Protein AF-A0A131Y8B0-F1 (afdb_monomer)

Mean predicted aligned error: 11.12 Å

Secondary structure (DSSP, 8-state):
--------------PPTT--GGGS-SEEEETTEEEE---TTSPPB-TTT--BSS-GGG----EETTTTEESS-GGG----HHHHT-TTS--S-----

InterPro domains:
  IPR036875 Zinc finger, CCHC-type superfamily [SSF57756] (41-80)

Organism: Ixodes ricinus (NCBI:txid34613)

Radius of gyration: 18.19 Å; Cα contacts (8 Å, |Δi|>4): 81; chains: 1; bounding box: 45×32×54 Å

Solvent-accessible surface area (backbone atoms only — not comparable to full-atom values): 6867 Å² total; per-residue (Å²): 138,86,80,79,77,81,82,82,77,89,82,87,87,86,77,68,87,90,66,57,75,86,74,51,66,61,59,47,73,60,90,91,46,77,45,78,54,85,58,90,94,56,72,44,63,12,86,71,69,72,44,72,72,40,47,50,91,76,63,79,70,38,63,16,79,88,79,74,43,61,68,40,41,61,95,68,63,77,86,50,75,72,59,76,79,35,86,84,66,75,100,61,86,76,81,71,129

pLDDT: mean 76.83, std 16.52, range [38.53, 94.38]

Sequence (97 aa):
FDGVQSTTCIVRLVFREGLPLERLPHQLRFGKAKALVVVPGRSPICLRCHRTGHIRRVCRVPWCSEFGVFGHERDNCVSSYARTMGRGLLRSGVNCS

Structure (mmCIF, N/CA/C/O backbone):
data_AF-A0A131Y8B0-F1
#
_entry.id   AF-A0A131Y8B0-F1
#
loop_
_atom_site.group_PDB
_atom_site.id
_atom_site.type_symbol
_atom_site.label_atom_id
_atom_site.label_alt_id
_atom_site.label_comp_id
_atom_site.label_asym_id
_atom_site.label_entity_id
_atom_site.label_seq_id
_atom_site.pdbx_PDB_ins_code
_atom_site.Cartn_x
_atom_site.Cartn_y
_atom_site.Cartn_z
_atom_site.occupancy
_atom_site.B_iso_or_equiv
_atom_site.auth_seq_id
_atom_site.auth_comp_id
_atom_site.auth_asym_id
_atom_site.auth_atom_id
_atom_site.pdbx_PDB_model_num
ATOM 1 N N . PHE A 1 1 ? 0.739 -9.230 35.711 1.00 50.91 1 PHE A N 1
ATOM 2 C CA . PHE A 1 1 ? 0.353 -8.571 34.445 1.00 50.91 1 PHE A CA 1
ATOM 3 C C . PHE A 1 1 ? -0.898 -7.715 34.652 1.00 50.91 1 PHE A C 1
ATOM 5 O O . PHE A 1 1 ? -1.785 -7.701 33.810 1.00 50.91 1 PHE A O 1
ATOM 12 N N . ASP A 1 2 ? -0.963 -6.998 35.774 1.00 45.88 2 ASP A N 1
ATOM 13 C CA . ASP A 1 2 ? -2.119 -6.193 36.161 1.00 45.88 2 ASP A CA 1
ATOM 14 C C . ASP A 1 2 ? -1.858 -4.749 35.715 1.00 45.88 2 ASP A C 1
ATOM 16 O O . ASP A 1 2 ? -0.828 -4.183 36.082 1.00 45.88 2 ASP A O 1
ATOM 20 N N . GLY A 1 3 ? -2.715 -4.190 34.855 1.00 59.22 3 GLY A N 1
ATOM 21 C CA . GLY A 1 3 ? -2.649 -2.767 34.490 1.00 59.22 3 GLY A CA 1
ATOM 22 C C . GLY A 1 3 ? -2.288 -2.405 33.043 1.00 59.22 3 GLY A C 1
ATOM 23 O O . GLY A 1 3 ? -2.086 -1.224 32.764 1.00 59.22 3 GLY A O 1
ATOM 24 N N . VAL A 1 4 ? -2.251 -3.344 32.087 1.00 65.50 4 VAL A N 1
ATOM 25 C CA . VAL A 1 4 ? -2.266 -2.951 30.661 1.00 65.50 4 VAL A CA 1
ATOM 26 C C . VAL A 1 4 ? -3.697 -2.571 30.288 1.00 65.50 4 VAL A C 1
ATOM 28 O O . VAL A 1 4 ? -4.511 -3.426 29.944 1.00 65.50 4 VAL A O 1
ATOM 31 N N . GLN A 1 5 ? -4.018 -1.279 30.368 1.00 62.34 5 GLN A N 1
ATOM 32 C CA . GLN A 1 5 ? -5.256 -0.756 29.796 1.00 62.34 5 GLN A CA 1
ATOM 33 C C . GLN A 1 5 ? -5.272 -1.047 28.290 1.00 62.34 5 GLN A C 1
ATOM 35 O O . GLN A 1 5 ? -4.462 -0.509 27.534 1.00 62.34 5 GLN A O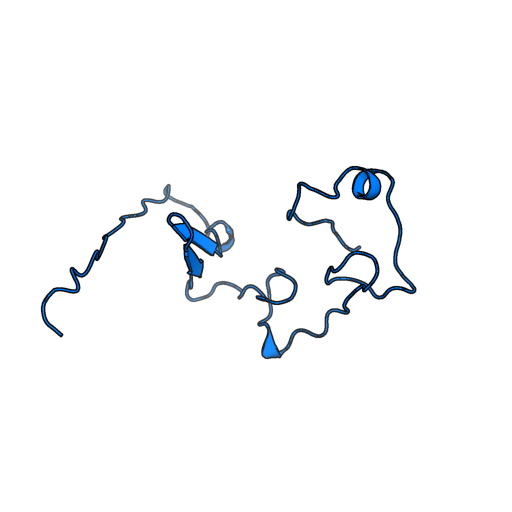 1
ATOM 40 N N . SER A 1 6 ? -6.185 -1.913 27.844 1.00 62.31 6 SER A N 1
ATOM 41 C CA . SER A 1 6 ? -6.443 -2.089 26.414 1.00 62.31 6 SER A CA 1
ATOM 42 C C . SER A 1 6 ? -7.103 -0.826 25.872 1.00 62.31 6 SER A C 1
ATOM 44 O O . SER A 1 6 ? -8.259 -0.540 26.163 1.00 62.31 6 SER A O 1
ATOM 46 N N . THR A 1 7 ? -6.372 -0.073 25.055 1.00 73.38 7 THR A N 1
ATOM 47 C CA . THR A 1 7 ? -6.841 1.148 24.383 1.00 73.38 7 THR A CA 1
ATOM 48 C C . THR A 1 7 ? -7.597 0.824 23.090 1.00 73.38 7 THR A C 1
ATOM 50 O O . THR A 1 7 ? -7.371 1.438 22.044 1.00 73.38 7 THR A O 1
ATOM 53 N N . THR A 1 8 ? -8.477 -0.181 23.124 1.00 76.69 8 THR A N 1
ATOM 54 C CA . THR A 1 8 ? -9.222 -0.618 21.937 1.00 76.69 8 THR A CA 1
ATOM 55 C C . THR A 1 8 ? -10.145 0.507 21.466 1.00 76.69 8 THR A C 1
ATOM 57 O O . THR A 1 8 ? -11.127 0.839 22.122 1.00 76.69 8 THR A O 1
ATOM 60 N N . CYS A 1 9 ? -9.827 1.098 20.314 1.00 72.62 9 CYS A N 1
ATOM 61 C CA . CYS A 1 9 ? -10.625 2.134 19.665 1.00 72.62 9 CYS A CA 1
ATOM 62 C C . CYS A 1 9 ? -11.395 1.528 18.488 1.00 72.62 9 CYS A C 1
ATOM 64 O O . CYS A 1 9 ? -10.798 0.920 17.597 1.00 72.62 9 CYS A O 1
ATOM 66 N N . ILE A 1 10 ? -12.716 1.707 18.474 1.00 81.50 10 ILE A N 1
ATOM 67 C CA . ILE A 1 10 ? -13.574 1.295 17.361 1.00 81.50 10 ILE A CA 1
ATOM 68 C C . ILE A 1 10 ? -13.793 2.506 16.455 1.00 81.50 10 ILE A C 1
ATOM 70 O O . ILE A 1 10 ? -14.295 3.539 16.893 1.00 81.50 10 ILE A O 1
ATOM 74 N N . VAL A 1 11 ? -13.451 2.369 15.175 1.00 80.12 11 VAL A N 1
ATOM 75 C CA . VAL A 1 11 ? -13.651 3.413 14.162 1.00 80.12 11 VAL A CA 1
ATOM 76 C C . VAL A 1 11 ? -14.667 2.923 13.137 1.00 80.12 11 VAL A C 1
ATOM 78 O O . VAL A 1 11 ? -14.487 1.860 12.545 1.00 80.12 11 VAL A O 1
ATOM 81 N N . ARG A 1 12 ? -15.719 3.712 12.887 1.00 87.44 12 ARG A N 1
ATOM 82 C CA . ARG A 1 12 ? -16.676 3.463 11.800 1.00 87.44 12 ARG A CA 1
ATOM 83 C C . ARG A 1 12 ? -16.339 4.355 10.611 1.00 87.44 12 ARG A C 1
ATOM 85 O O . ARG A 1 12 ? -16.426 5.575 10.707 1.00 87.44 12 ARG A O 1
ATOM 92 N N . LEU A 1 13 ? -15.967 3.741 9.493 1.00 83.62 13 LEU A N 1
ATOM 93 C CA . LEU A 1 13 ? -15.727 4.437 8.230 1.00 83.62 13 LEU A CA 1
ATOM 94 C C . LEU A 1 13 ? -16.994 4.364 7.383 1.00 83.62 13 LEU A C 1
ATOM 96 O O . LEU A 1 13 ? -17.486 3.274 7.104 1.00 83.62 13 LEU A O 1
ATOM 100 N N . VAL A 1 14 ? -17.519 5.521 6.986 1.00 88.12 14 VAL A N 1
ATOM 101 C CA . VAL A 1 14 ? -18.686 5.619 6.104 1.00 88.12 14 VAL A CA 1
ATOM 102 C C . VAL A 1 14 ? -18.205 6.085 4.739 1.00 88.12 14 VAL A C 1
ATOM 104 O O . VAL A 1 14 ? -17.575 7.135 4.613 1.00 88.12 14 VAL A O 1
ATOM 107 N N . PHE A 1 15 ? -18.480 5.282 3.720 1.00 84.31 15 PHE A N 1
ATOM 108 C CA . PHE A 1 15 ? -18.158 5.589 2.335 1.00 84.31 15 PHE A CA 1
ATOM 109 C C . PHE A 1 15 ? -19.389 6.179 1.646 1.00 84.31 15 PHE A C 1
ATOM 111 O O . PHE A 1 15 ? -20.518 5.835 1.984 1.00 84.31 15 PHE A O 1
ATOM 118 N N . ARG A 1 16 ? -19.173 7.081 0.682 1.00 88.50 16 ARG A N 1
ATOM 119 C CA . ARG A 1 16 ? -20.246 7.542 -0.209 1.00 88.50 16 ARG A CA 1
ATOM 120 C C . ARG A 1 16 ? -20.779 6.368 -1.030 1.00 88.50 16 ARG A C 1
ATOM 122 O O . ARG A 1 16 ? -20.011 5.484 -1.414 1.00 88.50 16 ARG A O 1
ATOM 129 N N . GLU A 1 17 ? -22.072 6.399 -1.324 1.00 87.88 17 GLU A N 1
ATOM 130 C CA . GLU A 1 17 ? -22.709 5.422 -2.205 1.00 87.88 17 GLU A CA 1
ATOM 131 C C . GLU A 1 17 ? -22.055 5.411 -3.593 1.00 87.88 17 GLU A C 1
ATOM 133 O O . GLU A 1 17 ? -21.562 6.432 -4.080 1.00 87.88 17 GLU A O 1
ATOM 138 N N . GLY A 1 18 ? -22.005 4.229 -4.211 1.00 86.00 18 GLY A N 1
ATOM 139 C CA . GLY A 1 18 ? -21.418 4.043 -5.540 1.00 86.00 18 GLY A CA 1
ATOM 140 C C . GLY A 1 18 ? -19.889 4.145 -5.600 1.00 86.00 18 GLY A C 1
ATOM 141 O O . GLY A 1 18 ? -19.335 4.229 -6.694 1.00 86.00 18 GLY A O 1
ATOM 142 N N . LEU A 1 19 ? -19.176 4.144 -4.465 1.00 86.38 19 LEU A N 1
ATOM 143 C CA . LEU A 1 19 ? -17.714 4.080 -4.478 1.00 86.38 19 LEU A CA 1
ATOM 144 C C . LEU A 1 19 ? -17.232 2.692 -4.947 1.00 86.38 19 LEU A C 1
ATOM 146 O O . LEU A 1 19 ? -17.469 1.706 -4.249 1.00 86.38 19 LEU A O 1
ATOM 150 N N . PRO A 1 20 ? -16.518 2.599 -6.085 1.00 87.94 20 PRO A N 1
ATOM 151 C CA . PRO A 1 20 ? -15.965 1.337 -6.562 1.00 87.94 20 PRO A CA 1
ATOM 152 C C . PRO A 1 20 ? -14.836 0.852 -5.638 1.00 87.94 20 PRO A C 1
ATOM 154 O O . PRO A 1 20 ? -14.114 1.655 -5.031 1.00 87.94 20 PRO A O 1
ATOM 157 N N . LEU A 1 21 ? -14.659 -0.469 -5.546 1.00 85.06 21 LEU A N 1
ATOM 158 C CA . LEU A 1 21 ? -13.718 -1.122 -4.620 1.00 85.06 21 LEU A CA 1
ATOM 159 C C . 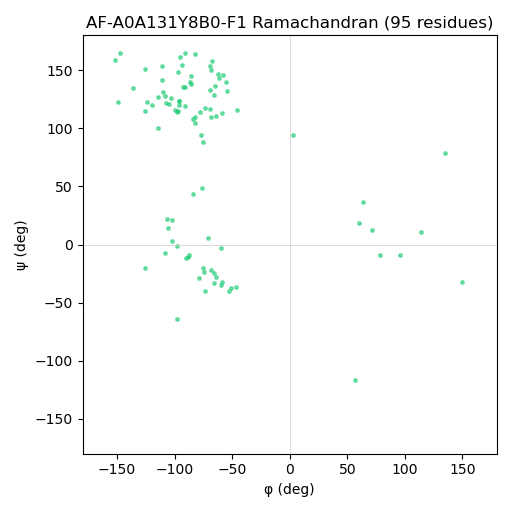LEU A 1 21 ? -12.271 -0.660 -4.846 1.00 85.06 21 LEU A C 1
ATOM 161 O O . LEU A 1 21 ? -11.476 -0.528 -3.913 1.00 85.06 21 LEU A O 1
ATOM 165 N N . GLU A 1 22 ? -11.941 -0.347 -6.091 1.00 84.94 22 GLU A N 1
ATOM 166 C CA . GLU A 1 22 ? -10.646 0.106 -6.586 1.00 84.94 22 GLU A CA 1
ATOM 167 C C . GLU A 1 22 ? -10.277 1.482 -6.031 1.00 84.94 22 GLU A C 1
ATOM 169 O O . GLU A 1 22 ? -9.088 1.790 -5.918 1.00 84.94 22 GLU A O 1
ATOM 174 N N . ARG A 1 23 ? -11.275 2.287 -5.643 1.00 87.06 23 ARG A N 1
ATOM 175 C CA . ARG A 1 23 ? -11.083 3.616 -5.045 1.00 87.06 23 ARG A CA 1
ATOM 176 C C . ARG A 1 23 ? -10.940 3.585 -3.528 1.00 87.06 23 ARG A C 1
ATOM 178 O O . ARG A 1 23 ? -10.539 4.596 -2.953 1.00 87.06 23 ARG A O 1
A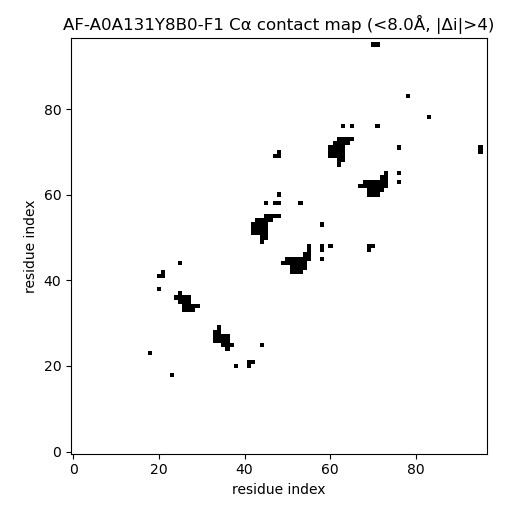TOM 185 N N . LEU A 1 24 ? -11.212 2.457 -2.870 1.00 88.44 24 LEU A N 1
ATOM 186 C CA . LEU A 1 24 ? -10.943 2.324 -1.438 1.00 88.44 24 LEU A CA 1
ATOM 187 C C . LEU A 1 24 ? -9.434 2.487 -1.181 1.00 88.44 24 LEU A C 1
ATOM 189 O O . LEU A 1 24 ? -8.618 2.024 -1.972 1.00 88.44 24 LEU A O 1
ATOM 193 N N . PRO A 1 25 ? -8.977 3.114 -0.096 1.00 88.75 25 PRO A N 1
ATOM 194 C CA . PRO A 1 25 ? -7.546 3.144 0.201 1.00 88.75 25 PRO A CA 1
ATOM 195 C C . PRO A 1 25 ? -7.044 1.721 0.495 1.00 88.75 25 PRO A C 1
ATOM 197 O O . PRO A 1 25 ? -7.699 0.983 1.217 1.00 88.75 25 PRO A O 1
ATOM 200 N N . HIS A 1 26 ? -5.888 1.314 -0.042 1.00 89.31 26 HIS A N 1
ATOM 201 C CA . HIS A 1 26 ? -5.269 0.024 0.325 1.00 89.31 26 HIS A CA 1
ATOM 202 C C . HIS A 1 26 ? -4.599 0.069 1.708 1.00 89.31 26 HIS A C 1
ATOM 204 O O . HIS A 1 26 ? -4.317 -0.968 2.309 1.00 89.31 26 HIS A O 1
ATOM 210 N N . GLN A 1 27 ? -4.291 1.275 2.191 1.00 89.62 27 GLN A N 1
ATOM 211 C CA . GLN A 1 27 ? -3.660 1.509 3.481 1.00 89.62 27 GLN A CA 1
ATOM 212 C C . GLN A 1 27 ? -4.351 2.673 4.182 1.00 89.62 27 GLN A C 1
ATOM 214 O O . GLN A 1 27 ? -4.575 3.721 3.579 1.00 89.62 27 GLN A O 1
ATOM 219 N N . LEU A 1 28 ? -4.631 2.498 5.465 1.00 89.69 28 LEU A N 1
ATOM 220 C CA . LEU A 1 28 ? -5.101 3.548 6.357 1.00 89.69 28 LEU A CA 1
ATOM 221 C C . LEU A 1 28 ? -4.008 3.872 7.370 1.00 89.69 28 LEU A C 1
ATOM 223 O O . LEU A 1 28 ? -3.163 3.030 7.686 1.00 89.69 28 LEU A O 1
ATOM 227 N N . ARG A 1 29 ? -4.019 5.101 7.882 1.00 87.81 29 ARG A N 1
ATOM 228 C CA . ARG A 1 29 ? -3.098 5.535 8.932 1.00 87.81 29 ARG A CA 1
ATOM 229 C C . ARG A 1 29 ? -3.894 5.970 10.155 1.00 87.81 29 ARG A C 1
ATOM 231 O O . ARG A 1 29 ? -4.677 6.909 10.067 1.00 87.81 29 ARG A O 1
ATOM 238 N N . PHE A 1 30 ? -3.651 5.307 11.280 1.00 85.50 30 PHE A N 1
ATOM 239 C CA . PHE A 1 30 ? -4.239 5.616 12.581 1.00 85.50 30 PHE A CA 1
ATOM 240 C C . PHE A 1 30 ? -3.118 6.081 13.511 1.00 85.50 30 P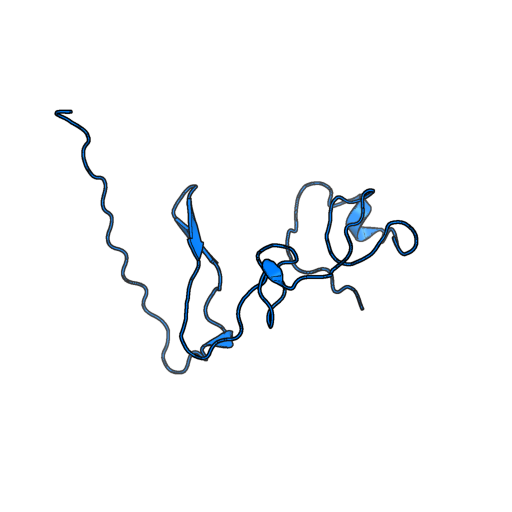HE A C 1
ATOM 242 O O . PHE A 1 30 ? -2.319 5.280 13.996 1.00 85.50 30 PHE A O 1
ATOM 249 N N . GLY A 1 31 ? -2.983 7.397 13.691 1.00 84.56 31 GLY A N 1
ATOM 250 C CA . GLY A 1 31 ? -1.829 7.977 14.381 1.00 84.56 31 GLY A CA 1
ATOM 251 C C . GLY A 1 31 ? -0.508 7.561 13.719 1.00 84.56 31 GLY A C 1
ATOM 252 O O . GLY A 1 31 ? -0.254 7.888 12.557 1.00 84.56 31 GLY A O 1
ATOM 253 N N . LYS A 1 32 ? 0.331 6.821 14.455 1.00 84.31 32 LYS A N 1
ATOM 254 C CA . LYS A 1 32 ? 1.605 6.268 13.954 1.00 84.31 32 LYS A CA 1
ATOM 255 C C . LYS A 1 32 ? 1.465 4.866 13.337 1.00 84.31 32 LYS A C 1
ATOM 257 O O . LYS A 1 32 ? 2.394 4.407 12.676 1.00 84.31 32 LYS A O 1
ATOM 262 N N . ALA A 1 33 ? 0.322 4.201 13.512 1.00 84.38 33 ALA A N 1
ATOM 263 C CA . ALA A 1 33 ? 0.073 2.863 12.990 1.00 84.38 33 ALA A CA 1
ATOM 264 C C . ALA A 1 33 ? -0.441 2.906 11.544 1.00 84.38 33 ALA A C 1
ATOM 266 O O . ALA A 1 33 ? -1.195 3.800 11.150 1.00 84.38 33 ALA A O 1
ATOM 267 N N . LYS A 1 34 ? -0.043 1.911 10.747 1.00 88.38 34 LYS A N 1
ATOM 268 C CA . LYS A 1 34 ? -0.576 1.674 9.402 1.00 88.38 34 LYS A CA 1
ATOM 269 C C . LYS A 1 34 ? -1.407 0.401 9.417 1.00 88.38 34 LYS A C 1
ATOM 271 O O . LYS A 1 34 ? -0.925 -0.628 9.879 1.00 88.38 34 LYS A O 1
ATOM 276 N N . ALA A 1 35 ? -2.612 0.474 8.874 1.00 88.06 35 ALA A N 1
ATOM 277 C CA . ALA A 1 35 ? -3.492 -0.669 8.681 1.00 88.06 35 ALA A CA 1
ATOM 278 C C . ALA A 1 35 ? -3.621 -0.970 7.185 1.00 88.06 35 ALA A C 1
ATOM 280 O O . ALA A 1 35 ? -3.676 -0.050 6.367 1.00 88.06 35 ALA A O 1
ATOM 281 N N . LEU A 1 36 ? -3.661 -2.251 6.828 1.00 89.69 36 LEU A N 1
ATOM 282 C CA . LEU A 1 36 ? -3.960 -2.688 5.466 1.00 89.69 36 LEU A CA 1
ATOM 283 C C . LEU A 1 36 ? -5.462 -2.906 5.333 1.00 89.69 36 LEU A C 1
ATOM 285 O O . LEU A 1 36 ? -6.080 -3.514 6.204 1.00 89.69 36 LEU A O 1
ATOM 289 N N . VAL A 1 37 ? -6.033 -2.423 4.236 1.00 89.50 37 VAL A N 1
ATOM 290 C CA . VAL A 1 37 ? -7.445 -2.633 3.917 1.00 89.50 37 VAL A CA 1
ATOM 291 C C . VAL A 1 37 ? -7.531 -3.801 2.946 1.00 89.50 37 VAL A C 1
ATOM 293 O O . VAL A 1 37 ? -7.039 -3.716 1.819 1.00 89.50 37 VAL A O 1
ATOM 296 N N . VAL A 1 38 ? -8.136 -4.897 3.396 1.00 87.25 38 VAL A N 1
ATOM 297 C CA . VAL A 1 38 ? -8.352 -6.099 2.587 1.00 87.25 38 VAL A CA 1
ATOM 298 C C . VAL A 1 38 ? -9.817 -6.141 2.183 1.00 87.25 38 VAL A C 1
ATOM 300 O O . VAL A 1 38 ? -10.699 -6.145 3.036 1.00 87.25 38 VAL A O 1
ATOM 303 N N . VAL A 1 39 ? -10.062 -6.146 0.876 1.00 88.44 39 VAL A N 1
ATOM 304 C CA . VAL A 1 39 ? -11.401 -6.171 0.285 1.00 88.44 39 VAL A CA 1
ATOM 305 C C . VAL A 1 39 ? -11.469 -7.379 -0.645 1.00 88.44 39 VAL A C 1
ATOM 307 O O . VAL A 1 39 ? -10.627 -7.473 -1.544 1.00 88.44 39 VAL A O 1
ATOM 310 N N . PRO A 1 40 ? -12.418 -8.309 -0.449 1.00 87.56 40 PRO A N 1
ATOM 311 C CA . PRO A 1 40 ? -12.601 -9.437 -1.356 1.00 87.56 40 PRO A CA 1
ATOM 312 C C . PRO A 1 40 ? -12.806 -8.973 -2.805 1.00 87.56 40 PRO A C 1
ATOM 314 O O . PRO A 1 40 ? -13.469 -7.970 -3.049 1.00 87.56 40 PRO A O 1
ATOM 317 N N . GLY A 1 41 ? -12.213 -9.682 -3.767 1.00 87.31 41 GLY A N 1
ATOM 318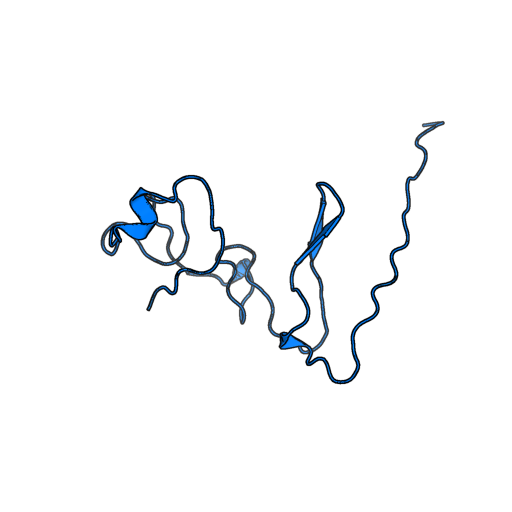 C CA . GLY A 1 41 ? -12.339 -9.373 -5.199 1.00 87.31 41 GLY A CA 1
ATOM 319 C C . GLY A 1 41 ? -11.474 -8.211 -5.705 1.00 87.31 41 GLY A C 1
ATOM 320 O O . GLY A 1 41 ? -11.346 -8.032 -6.913 1.00 87.31 41 GLY A O 1
ATOM 321 N N . ARG A 1 42 ? -10.817 -7.451 -4.820 1.00 90.88 42 ARG A N 1
ATOM 322 C CA . ARG A 1 42 ? -9.914 -6.369 -5.221 1.00 90.88 42 ARG A CA 1
ATOM 323 C C . ARG A 1 42 ? -8.496 -6.881 -5.479 1.00 90.88 42 ARG A C 1
ATOM 325 O O . ARG A 1 42 ? -7.954 -7.664 -4.701 1.00 90.88 42 ARG A O 1
ATOM 332 N N . SER A 1 43 ? -7.853 -6.358 -6.526 1.00 90.00 43 SER A N 1
ATOM 333 C CA . SER A 1 43 ? -6.430 -6.610 -6.787 1.00 90.00 43 SER A CA 1
ATOM 334 C C . SER A 1 43 ? -5.556 -6.245 -5.575 1.00 90.00 43 SER A C 1
ATOM 336 O O . SER A 1 43 ? -5.684 -5.139 -5.046 1.00 90.00 43 SER A O 1
ATOM 338 N N . PRO A 1 44 ? -4.631 -7.121 -5.143 1.00 88.94 44 PRO A N 1
ATOM 339 C CA . PRO A 1 44 ? -3.773 -6.846 -3.998 1.00 88.94 44 PRO A CA 1
ATOM 340 C C . PRO A 1 44 ? -2.757 -5.742 -4.308 1.00 88.94 44 PRO A C 1
ATOM 342 O O . PRO A 1 44 ? -2.330 -5.574 -5.452 1.00 88.94 44 PRO A O 1
ATOM 345 N N . ILE A 1 45 ? -2.316 -5.034 -3.264 1.00 90.50 45 ILE A N 1
ATOM 346 C CA . ILE A 1 45 ? -1.173 -4.122 -3.341 1.00 90.50 45 ILE A CA 1
ATOM 347 C C . ILE A 1 45 ? 0.119 -4.838 -2.939 1.00 90.50 45 ILE A C 1
ATOM 349 O O . ILE A 1 45 ? 0.203 -5.532 -1.921 1.00 90.50 45 ILE A O 1
ATOM 353 N N . CYS A 1 46 ? 1.172 -4.615 -3.711 1.00 91.56 46 CYS A N 1
ATOM 354 C CA . CYS A 1 46 ? 2.493 -5.108 -3.393 1.00 91.56 46 CYS A CA 1
ATOM 355 C C . CYS A 1 46 ? 3.140 -4.239 -2.310 1.00 91.56 46 CYS A C 1
ATOM 357 O O . CYS A 1 46 ? 3.522 -3.100 -2.556 1.00 91.56 46 CYS A O 1
ATOM 359 N N . LEU A 1 47 ? 3.381 -4.797 -1.123 1.00 88.12 47 LEU A N 1
ATOM 360 C CA . LEU A 1 47 ? 4.086 -4.099 -0.033 1.00 88.12 47 LEU A CA 1
ATOM 361 C C . LEU A 1 47 ? 5.597 -3.904 -0.287 1.00 88.12 47 LEU A C 1
ATOM 363 O O . LEU A 1 47 ? 6.332 -3.500 0.612 1.00 88.12 47 LEU A O 1
ATOM 367 N N . ARG A 1 48 ? 6.103 -4.270 -1.472 1.00 88.88 48 ARG A N 1
ATOM 368 C CA . ARG A 1 48 ? 7.481 -3.993 -1.907 1.00 88.88 48 ARG A CA 1
ATOM 369 C C . ARG A 1 48 ? 7.519 -2.752 -2.790 1.00 88.88 48 ARG A C 1
ATOM 371 O O . ARG A 1 48 ? 8.080 -1.746 -2.381 1.00 88.88 48 ARG A O 1
ATOM 378 N N . CYS A 1 49 ? 6.881 -2.806 -3.956 1.00 88.81 49 CYS A N 1
ATOM 379 C CA . CYS A 1 49 ? 6.907 -1.721 -4.942 1.00 88.81 49 CYS A CA 1
ATOM 380 C C . CYS A 1 49 ? 5.683 -0.791 -4.894 1.00 88.81 49 CYS A C 1
ATOM 382 O O . CYS A 1 49 ? 5.612 0.146 -5.680 1.00 88.81 49 CYS A O 1
ATOM 384 N N . HIS A 1 50 ? 4.718 -1.044 -4.004 1.00 87.12 50 HIS A N 1
ATOM 385 C CA . HIS A 1 50 ? 3.482 -0.266 -3.845 1.00 87.12 50 HIS A CA 1
ATOM 386 C C . HIS A 1 50 ? 2.570 -0.218 -5.092 1.00 87.12 50 HIS A C 1
ATOM 388 O O . HIS A 1 50 ? 1.679 0.624 -5.162 1.00 87.12 50 HIS A O 1
ATOM 394 N N . ARG A 1 51 ? 2.742 -1.139 -6.053 1.00 88.12 51 ARG A N 1
ATOM 395 C CA . ARG A 1 51 ? 1.857 -1.298 -7.227 1.00 88.12 51 ARG A CA 1
ATOM 396 C C . ARG A 1 51 ? 0.765 -2.342 -6.979 1.00 88.12 51 ARG A C 1
ATOM 398 O O . ARG A 1 51 ? 0.949 -3.241 -6.158 1.00 88.12 51 ARG A O 1
ATOM 405 N N . THR A 1 52 ? -0.357 -2.229 -7.683 1.00 89.56 52 THR A N 1
ATOM 406 C CA . THR A 1 52 ? -1.473 -3.185 -7.628 1.00 89.56 52 THR A CA 1
ATOM 407 C C . THR A 1 52 ? -1.230 -4.409 -8.520 1.00 89.56 52 THR A C 1
ATOM 409 O O . THR A 1 52 ? -0.345 -4.411 -9.376 1.00 89.56 52 THR A O 1
ATOM 412 N N . GLY A 1 53 ? -2.001 -5.473 -8.291 1.00 90.81 53 GLY A N 1
ATOM 413 C CA . GLY A 1 53 ? -2.057 -6.669 -9.141 1.00 90.81 53 GLY A CA 1
ATOM 414 C C . GLY A 1 53 ? -1.171 -7.830 -8.686 1.00 90.81 53 GLY A C 1
ATOM 415 O O . GLY A 1 53 ? -1.294 -8.930 -9.211 1.00 90.81 53 GLY A O 1
ATOM 416 N N . HIS A 1 54 ? -0.300 -7.631 -7.692 1.00 91.56 54 HIS A N 1
ATOM 417 C CA . HIS A 1 54 ? 0.558 -8.698 -7.179 1.00 91.56 54 HIS A CA 1
ATOM 418 C C . HIS A 1 54 ? 0.939 -8.497 -5.709 1.00 91.56 54 HIS A C 1
ATOM 420 O O . HIS A 1 54 ? 0.906 -7.388 -5.179 1.00 91.56 54 HIS A O 1
ATOM 426 N N . ILE A 1 55 ? 1.337 -9.581 -5.039 1.00 91.12 55 ILE A N 1
ATOM 427 C CA . ILE A 1 55 ? 1.812 -9.549 -3.649 1.00 91.12 55 ILE A CA 1
ATOM 428 C C . ILE A 1 55 ? 3.339 -9.456 -3.575 1.00 91.12 55 ILE A C 1
ATOM 430 O O . ILE A 1 55 ? 4.058 -9.827 -4.504 1.00 91.12 55 ILE A O 1
ATOM 434 N N . ARG A 1 56 ? 3.858 -9.036 -2.414 1.00 91.62 56 ARG A N 1
ATOM 435 C CA . ARG A 1 56 ? 5.306 -8.913 -2.158 1.00 91.62 56 ARG A CA 1
ATOM 436 C C . ARG A 1 56 ? 6.094 -10.181 -2.508 1.00 91.62 56 ARG A C 1
ATOM 438 O O . ARG A 1 56 ? 7.198 -10.065 -3.029 1.00 91.62 56 ARG A O 1
ATOM 445 N N . ARG A 1 57 ? 5.525 -11.364 -2.248 1.00 94.19 57 ARG A N 1
ATOM 446 C CA . ARG A 1 57 ? 6.164 -12.667 -2.497 1.00 94.19 57 ARG A CA 1
ATOM 447 C C . ARG A 1 57 ? 6.529 -12.892 -3.969 1.00 94.19 57 ARG A C 1
ATOM 449 O O . ARG A 1 57 ? 7.551 -13.506 -4.235 1.00 94.19 57 ARG A O 1
ATOM 456 N N . VAL A 1 58 ? 5.723 -12.390 -4.904 1.00 94.38 58 VAL A N 1
ATOM 457 C CA . VAL A 1 58 ? 5.918 -12.594 -6.354 1.00 94.38 58 VAL A CA 1
ATOM 458 C C . VAL A 1 58 ? 6.524 -11.370 -7.052 1.00 94.38 58 VAL A C 1
ATOM 460 O O . VAL A 1 58 ? 6.684 -11.353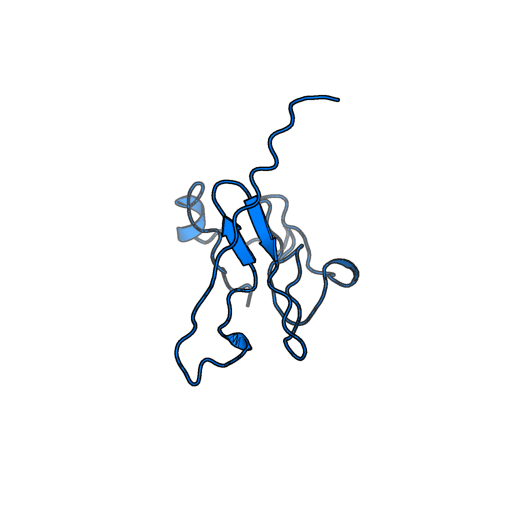 -8.267 1.00 94.38 58 VAL A O 1
ATOM 463 N N . CYS A 1 59 ? 6.855 -10.320 -6.298 1.00 93.06 59 CYS A N 1
ATOM 464 C CA . CYS A 1 59 ? 7.360 -9.073 -6.855 1.00 93.06 59 CYS A CA 1
ATOM 465 C C . CYS A 1 59 ? 8.809 -9.226 -7.338 1.00 93.06 59 CYS A C 1
ATOM 467 O O . CYS A 1 59 ? 9.708 -9.428 -6.521 1.00 93.06 59 CYS A O 1
ATOM 469 N N . ARG A 1 60 ? 9.040 -9.055 -8.644 1.00 92.06 60 ARG A N 1
ATOM 470 C CA . ARG A 1 60 ? 10.374 -9.070 -9.279 1.00 92.06 60 ARG A CA 1
ATOM 471 C C . ARG A 1 60 ? 10.878 -7.679 -9.683 1.00 92.06 60 ARG A C 1
ATOM 473 O O . ARG A 1 60 ? 11.800 -7.566 -10.475 1.00 92.06 60 ARG A O 1
ATOM 480 N N . VAL A 1 61 ? 10.247 -6.620 -9.175 1.00 89.50 61 VAL A N 1
ATOM 481 C CA . VAL A 1 61 ? 10.616 -5.242 -9.524 1.00 89.50 61 VAL A CA 1
ATOM 482 C C . VAL A 1 61 ? 12.031 -4.938 -9.005 1.00 89.50 61 VAL A C 1
ATOM 484 O O . VAL A 1 61 ? 12.271 -5.164 -7.813 1.00 89.50 61 VAL A O 1
ATOM 487 N N . PRO A 1 62 ? 12.939 -4.417 -9.852 1.00 88.62 62 PRO A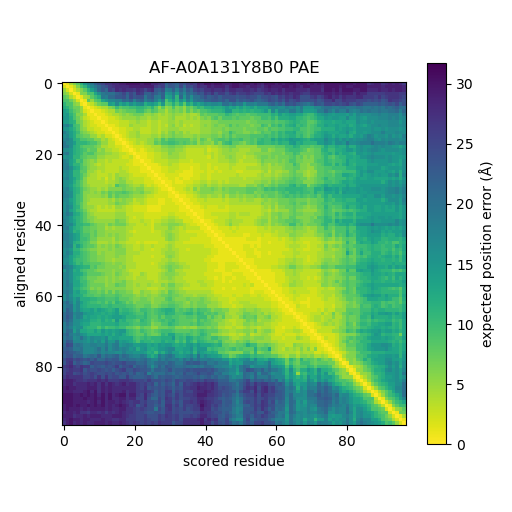 N 1
ATOM 488 C CA . PRO A 1 62 ? 14.311 -4.112 -9.457 1.00 88.62 62 PRO A CA 1
ATOM 489 C C . PRO A 1 62 ? 14.397 -2.962 -8.447 1.00 88.62 62 PRO A C 1
ATOM 491 O O . PRO A 1 62 ? 13.479 -2.140 -8.328 1.00 88.62 62 PRO A O 1
ATOM 494 N N . TRP A 1 63 ? 15.512 -2.923 -7.715 1.00 85.44 63 TRP A N 1
ATOM 495 C CA . TRP A 1 63 ? 15.838 -1.891 -6.731 1.00 85.44 63 TRP A CA 1
ATOM 496 C C . TRP A 1 63 ? 16.959 -0.988 -7.249 1.00 85.44 63 TRP A C 1
ATOM 498 O O . TRP A 1 63 ? 18.039 -1.465 -7.594 1.00 85.44 63 TRP A O 1
ATOM 508 N N . CYS A 1 64 ? 16.731 0.321 -7.224 1.00 85.06 64 CYS A N 1
ATOM 509 C CA . CYS A 1 64 ? 17.741 1.318 -7.543 1.00 85.06 64 CYS A CA 1
ATOM 510 C C . CYS A 1 64 ? 18.484 1.733 -6.269 1.00 85.06 64 CYS A C 1
ATOM 512 O O . CYS A 1 64 ? 17.888 2.282 -5.339 1.00 85.06 64 CYS A O 1
ATOM 514 N N . SER A 1 65 ? 19.799 1.507 -6.226 1.00 81.75 65 SER A N 1
ATOM 515 C CA . SER A 1 65 ? 20.626 1.873 -5.070 1.00 81.75 65 SER A CA 1
ATOM 516 C C . SER A 1 65 ? 20.891 3.375 -4.951 1.00 81.75 65 SER A C 1
ATOM 518 O O . SER A 1 65 ? 21.219 3.830 -3.865 1.00 81.75 65 SER A O 1
ATOM 520 N N . GLU A 1 66 ? 20.817 4.131 -6.050 1.00 79.06 66 GLU A N 1
ATOM 521 C CA . GLU A 1 66 ? 21.112 5.574 -6.039 1.00 79.06 66 GLU A CA 1
ATOM 522 C C . GLU A 1 66 ? 20.005 6.378 -5.365 1.00 79.06 66 GLU A C 1
ATOM 524 O O . GLU A 1 66 ? 20.274 7.297 -4.596 1.00 79.06 66 GLU A O 1
ATOM 529 N N . PHE A 1 67 ? 18.753 5.998 -5.623 1.00 75.56 67 PHE A N 1
ATOM 530 C CA . PHE A 1 67 ? 17.581 6.686 -5.087 1.00 75.56 67 PHE A CA 1
ATOM 531 C C . PHE A 1 67 ? 16.846 5.895 -3.999 1.00 75.56 67 PHE A C 1
ATOM 533 O O . PHE A 1 67 ? 15.927 6.428 -3.381 1.00 75.56 67 PHE A O 1
ATOM 540 N N . GLY A 1 68 ? 17.224 4.638 -3.748 1.00 78.50 68 GLY A N 1
ATOM 541 C CA . GLY A 1 68 ? 16.588 3.793 -2.733 1.00 78.50 68 GLY A CA 1
ATOM 542 C C . GLY A 1 68 ? 15.118 3.488 -3.038 1.00 78.50 68 GLY A C 1
ATOM 543 O O . GLY A 1 68 ? 14.283 3.462 -2.131 1.00 78.50 68 GLY A O 1
ATOM 544 N N . VAL A 1 69 ? 14.780 3.307 -4.320 1.00 80.56 69 VAL A N 1
ATOM 545 C CA . VAL A 1 69 ? 13.404 3.078 -4.792 1.00 80.56 69 VAL A CA 1
ATOM 546 C C . VAL A 1 69 ? 13.295 1.812 -5.636 1.00 80.56 69 VAL A C 1
ATOM 548 O O . VAL A 1 69 ? 14.231 1.422 -6.329 1.00 80.56 69 VAL A O 1
ATOM 551 N N . PHE A 1 70 ? 12.116 1.185 -5.613 1.00 84.75 70 PHE A N 1
ATOM 552 C CA . PHE A 1 70 ? 11.771 0.095 -6.526 1.00 84.75 70 PHE A CA 1
ATOM 553 C C . PHE A 1 70 ? 11.224 0.649 -7.846 1.00 84.75 70 PHE A C 1
ATOM 555 O O . PHE A 1 70 ? 10.385 1.552 -7.834 1.00 84.75 70 PHE A O 1
ATOM 562 N N . GLY A 1 71 ? 11.625 0.063 -8.973 1.00 80.88 71 GLY A N 1
ATOM 563 C CA . GLY A 1 71 ? 11.045 0.365 -10.287 1.00 80.88 71 GLY A CA 1
ATOM 564 C C . GLY A 1 71 ? 12.015 0.205 -11.452 1.00 80.88 71 GLY A C 1
ATOM 565 O O . GLY A 1 71 ? 11.582 -0.178 -12.530 1.00 80.88 71 GLY A O 1
ATOM 566 N N . HIS A 1 72 ? 13.299 0.465 -11.214 1.00 82.31 72 HIS A N 1
ATOM 567 C CA . HIS A 1 72 ? 14.390 0.378 -12.187 1.00 82.31 72 HIS A CA 1
ATOM 568 C C . HIS A 1 72 ? 15.691 -0.042 -11.483 1.00 82.31 72 HIS A C 1
ATOM 570 O O . HIS A 1 72 ? 15.777 0.012 -10.253 1.00 82.31 72 HIS A O 1
ATOM 576 N N . GLU A 1 73 ? 16.686 -0.463 -12.262 1.00 80.81 73 GLU A N 1
ATOM 577 C CA . GLU A 1 73 ? 18.066 -0.687 -11.806 1.00 80.81 73 GLU A CA 1
ATOM 578 C C . GLU A 1 73 ? 18.906 0.581 -11.969 1.00 80.81 73 GLU A C 1
ATOM 580 O O . GLU A 1 73 ? 18.509 1.496 -12.689 1.00 80.81 73 GLU A O 1
ATOM 585 N N . ARG A 1 74 ? 20.078 0.628 -11.321 1.00 76.56 74 ARG A N 1
ATOM 586 C CA . ARG A 1 74 ? 21.011 1.764 -11.413 1.00 76.56 74 ARG A CA 1
ATOM 587 C C . ARG A 1 74 ? 21.342 2.127 -12.864 1.00 76.56 74 ARG A C 1
ATOM 589 O O . ARG A 1 74 ? 21.369 3.301 -13.199 1.00 76.56 74 ARG A O 1
ATOM 596 N N . ASP A 1 75 ? 21.518 1.134 -13.725 1.00 76.75 75 ASP A N 1
ATOM 597 C CA . ASP A 1 75 ? 21.937 1.369 -15.110 1.00 76.75 75 ASP A CA 1
ATOM 598 C C . ASP A 1 75 ? 20.849 2.074 -15.943 1.00 76.75 75 ASP A C 1
ATOM 600 O O . ASP A 1 75 ? 21.150 2.765 -16.909 1.00 76.75 75 ASP A O 1
ATOM 604 N N . ASN A 1 76 ? 19.585 1.986 -15.508 1.00 75.06 76 ASN A N 1
ATOM 605 C CA . ASN A 1 76 ? 18.427 2.653 -16.117 1.00 75.06 76 ASN A CA 1
ATOM 606 C C . ASN A 1 76 ? 17.930 3.844 -15.271 1.00 75.06 76 ASN A C 1
ATOM 608 O O . ASN A 1 76 ? 16.762 4.243 -15.332 1.00 75.06 76 ASN A O 1
ATOM 612 N N . CYS A 1 77 ? 18.800 4.385 -14.420 1.00 78.00 77 CYS A N 1
ATOM 613 C CA . CYS A 1 77 ? 18.490 5.450 -13.481 1.00 78.00 77 CYS A CA 1
ATOM 614 C C . CYS A 1 77 ? 18.542 6.820 -14.168 1.00 78.00 77 CYS A C 1
ATOM 616 O O . CYS A 1 77 ? 19.607 7.368 -14.432 1.00 78.00 77 CYS A O 1
ATOM 618 N N . VAL A 1 78 ? 17.371 7.401 -14.445 1.00 75.62 78 VAL A N 1
ATOM 619 C CA . VAL A 1 78 ? 17.279 8.750 -15.025 1.00 75.62 78 VAL A CA 1
ATOM 620 C C . VAL A 1 78 ? 17.029 9.781 -13.922 1.00 75.62 78 VAL A C 1
ATOM 622 O O . VAL 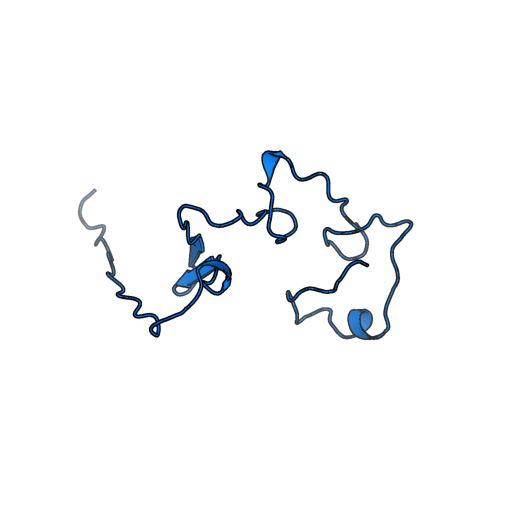A 1 78 ? 15.970 9.795 -13.271 1.00 75.62 78 VAL A O 1
ATOM 625 N N . SER A 1 79 ? 18.002 10.672 -13.717 1.00 69.56 79 SER A N 1
ATOM 626 C CA . SER A 1 79 ? 17.910 11.815 -12.808 1.00 69.56 79 SER A CA 1
ATOM 627 C C . SER A 1 79 ? 17.041 12.917 -13.427 1.00 69.56 79 SER A C 1
ATOM 629 O O . SER A 1 79 ? 17.493 13.826 -14.112 1.00 69.56 79 SER A O 1
ATOM 631 N N . SER A 1 80 ? 15.731 12.848 -13.196 1.00 66.38 80 SER A N 1
ATOM 632 C CA . SER A 1 80 ? 14.856 13.979 -13.517 1.00 66.38 80 SER A CA 1
ATOM 633 C C . SER A 1 80 ? 15.147 15.139 -12.559 1.00 66.38 80 SER A C 1
ATOM 635 O O . SER A 1 80 ? 15.186 14.928 -11.347 1.00 66.38 80 SER A O 1
ATOM 637 N N . TYR A 1 81 ? 15.291 16.362 -13.084 1.00 57.88 81 TYR A N 1
ATOM 638 C CA . TYR A 1 81 ? 15.499 17.603 -12.317 1.00 57.88 81 TYR A CA 1
ATOM 639 C C . TYR A 1 81 ? 14.531 17.746 -11.121 1.00 57.88 81 TYR A C 1
ATOM 641 O O . TYR A 1 81 ? 14.931 18.154 -10.031 1.00 57.88 81 TYR A O 1
ATOM 649 N N . ALA A 1 82 ? 13.279 17.297 -11.279 1.00 57.78 82 ALA A N 1
ATOM 650 C CA . ALA A 1 82 ? 12.268 17.299 -10.219 1.00 57.78 82 ALA A CA 1
ATOM 651 C C . ALA A 1 82 ? 12.610 16.382 -9.021 1.00 57.78 82 ALA A C 1
ATOM 653 O O . ALA A 1 82 ? 12.203 16.661 -7.895 1.00 57.78 82 ALA A O 1
ATOM 654 N N . ARG A 1 83 ? 13.376 15.299 -9.228 1.00 56.53 83 ARG A N 1
ATOM 655 C CA . ARG A 1 83 ? 13.803 14.379 -8.154 1.00 56.53 83 ARG A CA 1
ATOM 656 C C . ARG A 1 83 ? 14.970 14.932 -7.341 1.00 56.53 83 ARG A C 1
ATOM 658 O O . ARG A 1 83 ? 15.056 14.643 -6.150 1.00 56.53 83 ARG A O 1
ATOM 665 N N . THR A 1 84 ? 15.826 15.758 -7.942 1.00 53.91 84 THR A N 1
ATOM 666 C CA . THR A 1 84 ? 16.982 16.366 -7.262 1.00 53.91 84 THR A CA 1
ATOM 667 C C . THR A 1 84 ? 16.547 17.334 -6.155 1.00 53.91 84 THR A C 1
ATOM 669 O O . THR A 1 84 ? 17.177 17.376 -5.101 1.00 53.91 84 THR A O 1
ATOM 672 N N . MET A 1 85 ? 15.411 18.018 -6.335 1.00 48.16 85 MET A N 1
ATOM 673 C CA . MET A 1 85 ? 14.827 18.942 -5.347 1.00 48.16 85 MET A CA 1
ATOM 674 C C . MET A 1 85 ? 13.898 18.250 -4.325 1.00 48.16 85 MET A C 1
ATOM 676 O O . MET A 1 85 ? 13.481 18.861 -3.345 1.00 48.16 85 MET A O 1
ATOM 680 N N . GLY A 1 86 ? 13.571 16.968 -4.531 1.00 50.50 86 GLY A N 1
ATOM 681 C CA . GLY A 1 86 ? 12.541 16.227 -3.793 1.00 50.50 86 GLY A CA 1
ATOM 682 C C . GLY A 1 86 ? 13.055 15.270 -2.714 1.00 50.50 86 GLY A C 1
ATOM 683 O O . GLY A 1 86 ? 12.321 14.361 -2.330 1.00 50.50 86 GLY A O 1
ATOM 684 N N . ARG A 1 87 ? 14.283 15.435 -2.196 1.00 47.84 87 ARG A N 1
ATOM 685 C CA . ARG A 1 87 ? 14.862 14.542 -1.159 1.00 47.84 87 ARG A CA 1
ATOM 686 C C . ARG A 1 87 ? 14.062 14.473 0.162 1.00 47.84 87 ARG A C 1
ATOM 688 O O . ARG A 1 87 ? 14.433 13.700 1.038 1.00 47.84 87 ARG A O 1
ATOM 695 N N . GLY A 1 88 ? 12.970 15.234 0.312 1.00 43.50 88 GLY A N 1
ATOM 696 C CA . GLY A 1 88 ? 12.145 15.264 1.527 1.00 43.50 88 GLY A CA 1
ATOM 697 C C . GLY A 1 88 ? 10.644 14.997 1.365 1.00 43.50 88 GLY A C 1
ATOM 698 O O . GLY A 1 88 ? 10.003 14.635 2.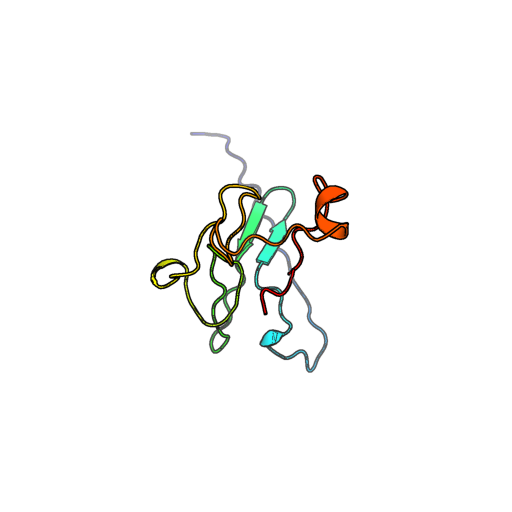349 1.00 43.50 88 GLY A O 1
ATOM 699 N N . LEU A 1 89 ? 10.042 15.141 0.183 1.00 42.62 89 LEU A N 1
ATOM 700 C CA . LEU A 1 89 ? 8.590 14.999 0.037 1.00 42.62 89 LEU A CA 1
ATOM 701 C C . LEU A 1 89 ? 8.229 14.456 -1.343 1.00 42.62 89 LEU A C 1
ATOM 703 O O . LEU A 1 89 ? 8.547 15.081 -2.344 1.00 42.62 89 LEU A O 1
ATOM 707 N N . LEU A 1 90 ? 7.520 13.319 -1.331 1.00 40.03 90 LEU A N 1
ATOM 708 C CA . LEU A 1 90 ? 6.607 12.742 -2.336 1.00 40.03 90 LEU A CA 1
ATOM 709 C C . LEU A 1 90 ? 6.879 11.239 -2.529 1.00 40.03 90 LEU A C 1
ATOM 711 O O . LEU A 1 90 ? 7.442 10.784 -3.518 1.00 40.03 90 LEU A O 1
ATOM 715 N N . ARG A 1 91 ? 6.372 10.428 -1.585 1.00 42.84 91 ARG A N 1
ATOM 716 C CA . ARG A 1 91 ? 6.087 8.992 -1.798 1.00 42.84 91 ARG A CA 1
ATOM 717 C C . ARG A 1 91 ? 4.803 8.820 -2.625 1.00 42.84 91 ARG A C 1
ATOM 719 O O . ARG A 1 91 ? 3.925 8.054 -2.234 1.00 42.84 91 ARG A O 1
ATOM 726 N N . SER A 1 92 ? 4.682 9.541 -3.734 1.00 40.41 92 SER A N 1
ATOM 727 C CA . SER A 1 92 ? 3.558 9.402 -4.658 1.00 40.41 92 SER A CA 1
ATOM 728 C C . SER A 1 92 ? 4.095 9.144 -6.053 1.00 40.41 92 SER A C 1
ATOM 730 O O . SER A 1 92 ? 4.800 9.974 -6.613 1.00 40.41 92 SER A O 1
ATOM 732 N N . GLY A 1 93 ? 3.777 7.939 -6.533 1.00 45.81 93 GLY A N 1
ATOM 733 C CA . GLY A 1 93 ? 3.958 7.404 -7.879 1.00 45.81 93 GLY A CA 1
ATOM 734 C C . GLY A 1 93 ? 4.658 8.308 -8.882 1.00 45.81 93 GLY A C 1
ATOM 735 O O . GLY A 1 93 ? 4.012 9.057 -9.602 1.00 45.81 93 GLY A O 1
ATOM 736 N N . VAL A 1 94 ? 5.970 8.147 -9.009 1.00 47.41 94 VAL A N 1
ATOM 737 C CA . VAL A 1 94 ? 6.621 8.439 -10.283 1.00 47.41 94 VAL A CA 1
ATOM 738 C C . VAL A 1 94 ? 6.463 7.196 -11.144 1.00 47.41 94 VAL A C 1
ATOM 740 O O . VAL A 1 94 ? 7.071 6.159 -10.861 1.00 47.41 94 VAL A O 1
ATOM 743 N N . ASN A 1 95 ? 5.598 7.308 -12.154 1.00 41.28 95 ASN A N 1
ATOM 744 C CA . ASN A 1 95 ? 5.496 6.355 -13.250 1.00 41.28 95 ASN A CA 1
ATOM 745 C C . ASN A 1 95 ? 6.908 6.035 -13.744 1.00 41.28 95 ASN A C 1
ATOM 747 O O . ASN A 1 95 ? 7.643 6.909 -14.199 1.00 41.28 95 ASN A O 1
ATOM 751 N N . CYS A 1 96 ? 7.292 4.776 -13.575 1.00 38.53 96 CYS A N 1
ATOM 752 C CA . CYS A 1 96 ? 8.307 4.179 -14.419 1.00 38.53 96 CYS A CA 1
ATOM 753 C C . CYS A 1 96 ? 7.515 3.759 -15.653 1.00 38.53 96 CYS A C 1
ATOM 755 O O . CYS A 1 96 ? 6.630 2.910 -15.502 1.00 38.53 96 CYS A O 1
ATOM 757 N N . SER A 1 97 ? 7.735 4.450 -16.773 1.00 38.78 97 SER A N 1
ATOM 758 C CA . SER A 1 97 ? 7.228 4.031 -18.080 1.00 38.78 97 SER A CA 1
ATOM 759 C C . SER A 1 97 ? 7.594 2.577 -18.360 1.00 38.78 97 SER A C 1
ATOM 761 O O . SER A 1 97 ? 8.677 2.152 -17.891 1.00 38.78 97 SER A O 1
#

Foldseek 3Di:
DPDPPDPDDDDDDDDDPPDDPAPPDQWDDDPPDIDGDDDPPAFHAAPQQRDTNDYVVPDPFDADPVLRHTHDYVVPDDDDPVVVVDPDDDPDDDDPD